Protein AF-B4FWG8-F1 (afdb_monomer_lite)

Secondary structure (DSSP, 8-state):
---TT-SS----------S-TTTT--GGGB-TTS-B---TTTHHHHHHH-TTS--STT---SS-----S-S-----SSPPTTSS----

InterPro domains:
  IPR001938 Thaumatin family [PS51367] (1-79)
  IPR037176 Osmotin/thaumatin-like superfamily [G3DSA:2.60.110.10] (1-81)
  IPR037176 Osmotin/thaumatin-like superfamily [SSF49870] (10-79)

pLDDT: mean 79.75, std 15.04, range [38.62, 93.25]

Foldseek 3Di:
DDDPDPDDPQDAAFADAQDPCQVVADPVQADPVGDGQLPPVNLVVCCVRGVQDHSDPPDDGPDDHRDDPPVDDDDDPNDDPPPHPDDD

Radius of gyration: 16.52 Å; chains: 1; bounding box: 34×31×50 Å

Structure (mmCIF, N/CA/C/O backbone):
data_AF-B4FWG8-F1
#
_entry.id   AF-B4FWG8-F1
#
loop_
_atom_site.group_PDB
_atom_site.id
_atom_site.type_symbol
_atom_site.label_atom_id
_atom_site.label_alt_id
_atom_site.label_comp_id
_atom_site.label_asym_id
_atom_site.label_entity_id
_atom_site.label_seq_id
_atom_site.pdbx_PDB_ins_code
_atom_site.Cartn_x
_atom_site.Cartn_y
_atom_site.Cartn_z
_atom_site.occupancy
_atom_site.B_iso_or_equiv
_atom_site.auth_seq_id
_atom_site.auth_comp_id
_atom_site.auth_asym_id
_atom_site.auth_atom_id
_atom_site.pdbx_PDB_model_num
ATOM 1 N N . MET A 1 1 ? -12.517 19.760 36.262 1.00 41.28 1 MET A N 1
ATOM 2 C CA . MET A 1 1 ? -12.104 18.881 35.149 1.00 41.28 1 MET A CA 1
ATOM 3 C C . MET A 1 1 ? -13.380 18.426 34.462 1.00 41.28 1 MET A C 1
ATOM 5 O O . MET A 1 1 ? -14.245 17.927 35.175 1.00 41.28 1 MET A O 1
ATOM 9 N N . PRO A 1 2 ? -13.591 18.713 33.169 1.00 44.38 2 PRO A N 1
ATOM 10 C CA . PRO A 1 2 ? -14.779 18.234 32.470 1.00 44.38 2 PRO A CA 1
ATOM 11 C C . PRO A 1 2 ? -14.687 16.708 32.274 1.00 44.38 2 PRO A C 1
ATOM 13 O O . PRO A 1 2 ? -13.575 16.181 32.247 1.00 44.38 2 PRO A O 1
ATOM 16 N N . PRO A 1 3 ? -15.822 15.994 32.182 1.00 48.25 3 PRO A N 1
ATOM 17 C CA . PRO A 1 3 ? -15.829 14.543 32.036 1.00 48.25 3 PRO A CA 1
ATOM 18 C C . PRO A 1 3 ? -15.159 14.127 30.722 1.00 48.25 3 PRO A C 1
ATOM 20 O O . PRO A 1 3 ? -15.453 14.667 29.653 1.00 48.25 3 PRO A O 1
ATOM 23 N N . GLU A 1 4 ? -14.251 13.159 30.812 1.00 51.72 4 GLU A N 1
ATOM 24 C CA . GLU A 1 4 ? -13.640 12.490 29.667 1.00 51.72 4 GLU A CA 1
ATOM 25 C C . GLU A 1 4 ? -14.725 11.720 28.907 1.00 51.72 4 GLU A C 1
ATOM 27 O O . GLU A 1 4 ? -15.125 10.630 29.304 1.00 51.72 4 GLU A O 1
ATOM 32 N N . GLY A 1 5 ? -15.271 12.302 27.840 1.00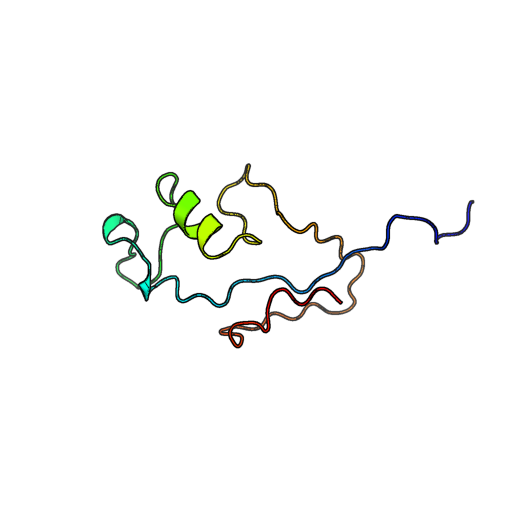 48.53 5 GLY A N 1
ATOM 33 C CA . GLY A 1 5 ? -16.324 11.602 27.097 1.00 48.53 5 GLY A CA 1
ATOM 34 C C . GLY A 1 5 ? -16.927 12.290 25.880 1.00 48.53 5 GLY A C 1
ATOM 35 O O . GLY A 1 5 ? -17.779 11.687 25.236 1.00 48.53 5 GLY A O 1
ATOM 36 N N . THR A 1 6 ? -16.503 13.506 25.524 1.00 46.22 6 THR A N 1
ATOM 37 C CA . THR A 1 6 ? -17.134 14.268 24.424 1.00 46.22 6 THR A CA 1
ATOM 38 C C . THR A 1 6 ? -16.145 14.748 23.359 1.00 46.22 6 THR A C 1
ATOM 40 O O . THR A 1 6 ? -16.344 15.789 22.737 1.00 46.22 6 THR A O 1
ATOM 43 N N . GLY A 1 7 ? -15.066 13.993 23.136 1.00 49.66 7 GLY A N 1
ATOM 44 C CA . GLY A 1 7 ? -14.244 14.145 21.932 1.00 49.66 7 GLY A CA 1
ATOM 45 C C . GLY A 1 7 ? -14.934 13.523 20.708 1.00 49.66 7 GLY A C 1
ATOM 46 O O . GLY A 1 7 ? -15.791 12.650 20.884 1.00 49.66 7 GLY A O 1
ATOM 47 N N . PRO A 1 8 ? -14.593 13.939 19.471 1.00 53.62 8 PRO A N 1
ATOM 48 C CA . PRO A 1 8 ? -15.067 13.258 18.266 1.00 53.62 8 PRO A CA 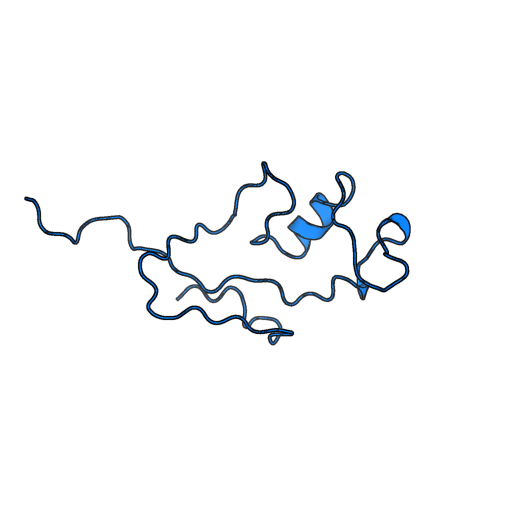1
ATOM 49 C C . PRO A 1 8 ? -14.820 11.753 18.417 1.00 53.62 8 PRO A C 1
ATOM 51 O O . PRO A 1 8 ? -13.768 11.364 18.922 1.00 53.62 8 PRO A O 1
ATOM 54 N N . ARG A 1 9 ? -15.806 10.918 18.048 1.00 55.56 9 ARG A N 1
ATOM 55 C CA . ARG A 1 9 ? -15.720 9.448 18.141 1.00 55.56 9 ARG A CA 1
ATOM 56 C C . ARG A 1 9 ? -14.316 9.003 17.727 1.00 55.56 9 ARG A C 1
ATOM 58 O O . ARG A 1 9 ? -13.949 9.221 16.574 1.00 55.56 9 ARG A O 1
ATOM 65 N N . ARG A 1 10 ? -13.533 8.435 18.654 1.00 58.69 10 ARG A N 1
ATOM 66 C CA . ARG A 1 10 ? -12.189 7.928 18.345 1.00 58.69 10 ARG A CA 1
ATOM 67 C C . ARG A 1 10 ? -12.348 6.861 17.266 1.00 58.69 10 ARG A C 1
ATOM 69 O O . ARG A 1 10 ? -13.017 5.852 17.485 1.00 58.69 10 ARG A O 1
ATOM 76 N N . ARG A 1 11 ? -11.828 7.134 16.071 1.00 71.25 11 ARG A N 1
ATOM 77 C CA . ARG A 1 11 ? -11.921 6.234 14.920 1.00 71.25 11 ARG A CA 1
ATOM 78 C C . ARG A 1 11 ? -10.654 5.399 14.906 1.00 71.25 11 ARG A C 1
ATOM 80 O O . ARG A 1 11 ? -9.603 5.899 14.523 1.00 71.25 11 ARG A O 1
ATOM 87 N N . CYS A 1 12 ? -10.774 4.137 15.295 1.00 79.56 12 CYS A N 1
ATOM 88 C CA . CYS A 1 12 ? -9.708 3.152 15.146 1.00 79.56 12 CYS A CA 1
ATOM 89 C C . CYS A 1 12 ? -10.121 2.079 14.120 1.00 79.56 12 CYS A C 1
ATOM 91 O O . CYS A 1 12 ? -10.391 0.936 14.494 1.00 79.56 12 CYS A O 1
ATOM 93 N N . PRO A 1 13 ? -10.298 2.450 12.834 1.00 81.94 13 PRO A N 1
ATOM 94 C CA . PRO A 1 13 ? -10.675 1.498 11.801 1.00 81.94 13 PRO A CA 1
ATOM 95 C C . PRO A 1 13 ? -9.514 0.550 11.499 1.00 81.94 13 PRO A C 1
ATOM 97 O O . PRO A 1 13 ? -8.348 0.927 11.567 1.00 81.94 13 PRO A O 1
ATOM 100 N N . THR A 1 14 ? -9.830 -0.680 11.104 1.00 85.06 14 THR A N 1
ATOM 101 C CA . THR A 1 14 ? -8.820 -1.591 10.556 1.00 85.06 14 THR A CA 1
ATOM 102 C C . THR A 1 14 ? -8.483 -1.184 9.122 1.00 85.06 14 THR A C 1
ATOM 104 O O . THR A 1 14 ? -9.313 -1.348 8.222 1.00 85.06 14 THR A O 1
ATOM 107 N N . LEU A 1 15 ? -7.268 -0.672 8.917 1.00 86.50 15 LEU A N 1
ATOM 108 C CA . LEU A 1 15 ? -6.737 -0.300 7.602 1.00 86.50 15 LEU A CA 1
ATOM 109 C C . LEU A 1 15 ? -5.718 -1.316 7.072 1.00 86.50 15 LEU A C 1
ATOM 111 O O . LEU A 1 15 ? -5.227 -2.184 7.795 1.00 86.50 15 LEU A O 1
ATOM 115 N N . GLY A 1 16 ? -5.396 -1.186 5.786 1.00 89.19 16 GLY A N 1
ATOM 116 C CA . GLY A 1 16 ? -4.368 -1.961 5.097 1.00 89.19 16 GLY A CA 1
ATOM 117 C C . GLY A 1 16 ? -4.678 -2.141 3.610 1.00 89.19 16 GLY A C 1
ATOM 118 O O . GLY A 1 16 ? -5.667 -1.620 3.101 1.00 89.19 16 GLY A O 1
ATOM 119 N N . CYS A 1 17 ? -3.842 -2.914 2.920 1.00 90.62 17 CYS A N 1
ATOM 120 C CA . CYS A 1 17 ? -4.012 -3.217 1.504 1.00 90.62 17 CYS A CA 1
ATOM 121 C C . CYS A 1 17 ? -3.799 -4.708 1.231 1.00 90.62 17 CYS A C 1
ATOM 123 O O . CYS A 1 17 ? -2.852 -5.309 1.736 1.00 90.62 17 CYS A O 1
ATOM 125 N N . ALA A 1 18 ? -4.694 -5.298 0.438 1.00 92.25 18 ALA A N 1
ATOM 126 C CA . ALA A 1 18 ? -4.673 -6.714 0.059 1.00 92.25 18 ALA A CA 1
ATOM 127 C C . ALA A 1 18 ? -4.478 -6.923 -1.455 1.00 92.25 18 ALA A C 1
ATOM 129 O O . ALA A 1 18 ? -4.667 -8.031 -1.952 1.00 92.25 18 ALA A O 1
ATOM 130 N N . VAL A 1 19 ? -4.166 -5.854 -2.194 1.00 91.00 19 VAL A N 1
ATOM 131 C CA . VAL A 1 19 ? -3.922 -5.905 -3.640 1.00 91.00 19 VAL A CA 1
ATOM 132 C C . VAL A 1 19 ? -2.567 -6.555 -3.910 1.00 91.00 19 VAL A C 1
ATOM 134 O O . VAL A 1 19 ? -1.603 -6.329 -3.177 1.00 91.00 19 VAL A O 1
ATOM 137 N N . ASP A 1 20 ? -2.480 -7.334 -4.987 1.00 90.75 20 ASP A N 1
ATOM 138 C CA . ASP A 1 20 ? -1.208 -7.859 -5.477 1.00 90.75 20 ASP A CA 1
ATOM 139 C C . ASP A 1 20 ? -0.404 -6.759 -6.191 1.00 90.75 20 ASP A C 1
ATOM 141 O O . ASP A 1 20 ? -0.417 -6.615 -7.413 1.00 90.75 20 ASP A O 1
ATOM 145 N N . LEU A 1 21 ? 0.321 -5.966 -5.400 1.00 89.44 21 LEU A N 1
ATOM 146 C CA . LEU A 1 21 ? 1.217 -4.924 -5.910 1.00 89.44 21 LEU A CA 1
ATOM 147 C C . LEU A 1 21 ? 2.382 -5.492 -6.735 1.00 89.44 21 LEU A C 1
ATOM 149 O O . LEU A 1 21 ? 3.002 -4.749 -7.491 1.00 89.44 21 LEU A O 1
ATOM 153 N N . GLY A 1 22 ? 2.713 -6.780 -6.588 1.00 89.44 22 GLY A N 1
ATOM 154 C CA . GLY A 1 22 ? 3.760 -7.432 -7.372 1.00 89.44 22 GLY A CA 1
ATOM 155 C C . GLY A 1 22 ? 3.325 -7.655 -8.818 1.00 89.44 22 GLY A C 1
ATOM 156 O O . GLY A 1 22 ? 4.094 -7.361 -9.737 1.00 89.44 22 GLY A O 1
ATOM 157 N N . ALA A 1 23 ? 2.085 -8.112 -9.015 1.00 89.56 23 ALA A N 1
ATOM 158 C CA . ALA A 1 23 ? 1.482 -8.282 -10.336 1.00 89.56 23 ALA A CA 1
ATOM 159 C C . ALA A 1 23 ? 1.331 -6.945 -11.082 1.00 89.56 23 ALA A C 1
ATOM 161 O O . ALA A 1 23 ? 1.692 -6.851 -12.255 1.00 89.56 23 ALA A O 1
ATOM 162 N N . GLU A 1 24 ? 0.891 -5.898 -10.379 1.00 89.12 24 GLU A N 1
ATOM 163 C CA . GLU A 1 24 ? 0.690 -4.550 -10.938 1.00 89.12 24 GLU A CA 1
ATOM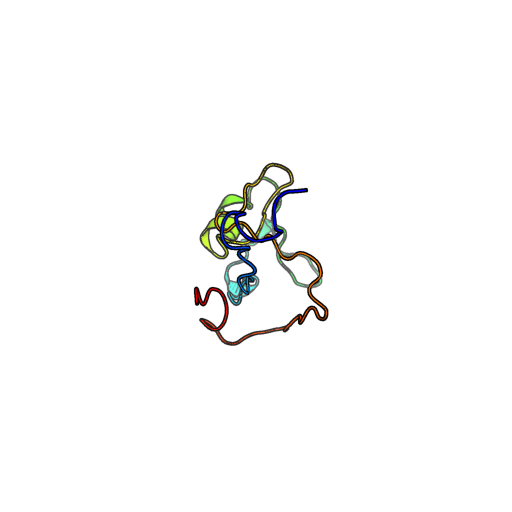 164 C C . GLU A 1 24 ? 1.991 -3.729 -11.046 1.00 89.12 24 GLU A C 1
ATOM 166 O O . GLU A 1 24 ? 1.995 -2.594 -11.529 1.00 89.12 24 GLU A O 1
ATOM 171 N N . CYS A 1 25 ? 3.128 -4.276 -10.597 1.00 91.69 25 CYS A N 1
ATOM 172 C CA . CYS A 1 25 ? 4.361 -3.508 -10.493 1.00 91.69 25 CYS A CA 1
ATOM 173 C C . CYS A 1 25 ? 4.941 -3.145 -11.872 1.00 91.69 25 CYS A C 1
ATOM 175 O O . CYS A 1 25 ? 5.283 -4.054 -12.652 1.00 91.69 25 CYS A O 1
ATOM 177 N N . PRO A 1 26 ? 5.175 -1.850 -12.167 1.00 91.31 26 PRO A N 1
ATOM 178 C CA . PRO A 1 26 ? 5.791 -1.444 -13.418 1.00 91.31 26 PRO A CA 1
ATOM 179 C C . PRO A 1 26 ? 7.242 -1.948 -13.483 1.00 91.31 26 PRO A C 1
ATOM 181 O O . PRO A 1 26 ? 7.937 -1.935 -12.465 1.00 91.31 26 PRO A O 1
ATOM 184 N N . PRO A 1 27 ? 7.755 -2.350 -14.665 1.00 91.19 27 PRO A N 1
ATOM 185 C CA . PRO A 1 27 ? 9.068 -2.991 -14.781 1.00 91.19 27 PRO A CA 1
ATOM 186 C C . PRO A 1 27 ? 10.217 -2.216 -14.129 1.00 91.19 27 PRO A C 1
ATOM 188 O O . PRO A 1 27 ? 11.075 -2.814 -13.489 1.00 91.19 27 PRO A O 1
ATOM 191 N N . ARG A 1 28 ? 10.202 -0.882 -14.238 1.00 90.00 28 ARG A N 1
ATOM 192 C CA . ARG A 1 28 ? 11.235 0.002 -13.673 1.00 90.00 28 ARG A CA 1
ATOM 193 C C . ARG A 1 28 ? 11.247 0.071 -12.141 1.00 90.00 28 ARG A C 1
ATOM 195 O O . ARG A 1 28 ? 12.233 0.521 -11.574 1.00 90.00 28 ARG A O 1
ATOM 202 N N . ALA A 1 29 ? 10.165 -0.347 -11.490 1.00 91.62 29 ALA A N 1
ATOM 203 C CA . ALA A 1 29 ? 10.011 -0.320 -10.038 1.00 91.62 29 ALA A CA 1
ATOM 204 C C . ALA A 1 29 ? 10.207 -1.696 -9.388 1.00 91.62 29 ALA A C 1
ATOM 206 O O . ALA A 1 29 ? 10.149 -1.817 -8.164 1.00 91.62 29 ALA A O 1
ATOM 207 N N . ARG A 1 30 ? 10.427 -2.745 -10.189 1.00 92.88 30 ARG A N 1
ATOM 208 C CA . ARG A 1 30 ? 10.647 -4.103 -9.687 1.00 92.88 30 ARG A CA 1
ATOM 209 C C . ARG A 1 30 ? 12.041 -4.213 -9.087 1.00 92.88 30 ARG A C 1
ATOM 211 O O . ARG A 1 30 ? 13.030 -3.873 -9.735 1.00 92.88 30 ARG A O 1
ATOM 218 N N . ALA A 1 31 ? 12.123 -4.731 -7.868 1.00 90.12 31 ALA A N 1
ATOM 219 C CA . ALA A 1 31 ? 13.405 -5.036 -7.250 1.00 90.12 31 ALA A CA 1
ATOM 220 C C . ALA A 1 31 ? 13.909 -6.428 -7.693 1.00 90.12 31 ALA A C 1
ATOM 222 O O . ALA A 1 31 ? 13.100 -7.350 -7.826 1.00 90.12 31 ALA A O 1
ATOM 223 N N . PRO A 1 32 ? 15.231 -6.632 -7.869 1.00 88.31 32 PRO A N 1
ATOM 224 C CA . PRO A 1 32 ? 15.791 -7.921 -8.297 1.00 88.31 32 PRO A CA 1
ATOM 225 C C . PRO A 1 32 ? 15.449 -9.109 -7.382 1.00 88.31 32 PRO A C 1
ATOM 227 O O . PRO A 1 32 ? 15.363 -10.236 -7.854 1.00 88.31 32 PRO A O 1
ATOM 230 N N . GLY A 1 33 ? 15.243 -8.861 -6.084 1.00 91.81 33 GLY A N 1
ATOM 231 C CA . GLY A 1 33 ? 14.859 -9.874 -5.090 1.00 91.81 33 GLY A CA 1
ATOM 232 C C . GLY A 1 33 ? 13.349 -10.017 -4.871 1.00 91.81 33 GLY A C 1
ATOM 233 O O . GLY A 1 33 ? 12.941 -10.703 -3.938 1.00 91.81 33 GLY A O 1
ATOM 234 N N . GLY A 1 34 ? 12.527 -9.362 -5.695 1.00 89.38 34 GLY A N 1
ATOM 235 C CA . GLY A 1 34 ? 11.084 -9.258 -5.497 1.00 89.38 34 GLY A CA 1
ATOM 236 C C . GLY A 1 34 ? 10.671 -7.999 -4.731 1.00 89.38 34 GLY A C 1
ATOM 237 O O . GLY A 1 34 ? 11.471 -7.356 -4.054 1.00 89.38 34 GLY A O 1
ATOM 238 N N . GLY A 1 35 ? 9.394 -7.643 -4.868 1.00 90.25 35 GLY A N 1
ATOM 239 C CA . GLY A 1 35 ? 8.828 -6.396 -4.354 1.00 90.25 35 GLY A CA 1
ATOM 240 C C . GLY A 1 35 ? 8.714 -5.299 -5.415 1.00 90.25 35 GLY A C 1
ATOM 241 O O . GLY A 1 35 ? 9.233 -5.415 -6.529 1.00 90.25 35 GLY A O 1
ATOM 242 N N . CYS A 1 36 ? 8.002 -4.235 -5.049 1.00 91.38 36 CYS A N 1
ATOM 243 C CA . CYS A 1 36 ? 7.725 -3.093 -5.909 1.00 91.38 36 CYS A CA 1
ATOM 244 C C . CYS A 1 36 ? 8.038 -1.786 -5.176 1.00 91.38 36 CYS A C 1
ATOM 246 O O . CYS A 1 36 ? 7.525 -1.548 -4.083 1.00 91.38 36 CYS A O 1
ATOM 248 N N . GLY A 1 37 ? 8.887 -0.946 -5.763 1.00 88.62 37 GLY A N 1
ATOM 249 C CA . GLY A 1 37 ? 9.275 0.340 -5.193 1.00 88.62 37 GLY A CA 1
ATOM 250 C C . GLY A 1 37 ? 8.275 1.446 -5.523 1.00 88.62 37 GLY A C 1
ATOM 251 O O . GLY A 1 37 ? 8.063 1.767 -6.687 1.00 88.62 37 GLY A O 1
ATOM 252 N N . ALA A 1 38 ? 7.724 2.095 -4.501 1.00 76.00 38 ALA A N 1
ATOM 253 C CA . ALA A 1 38 ? 6.832 3.246 -4.645 1.00 76.00 38 ALA A CA 1
ATOM 254 C C . ALA A 1 38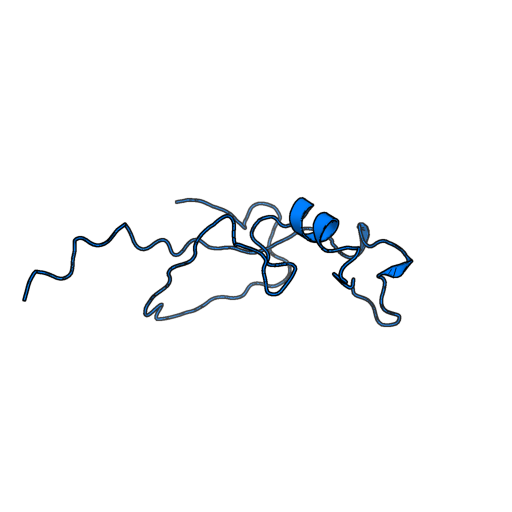 ? 7.594 4.572 -4.840 1.00 76.00 38 ALA A C 1
ATOM 256 O O . ALA A 1 38 ? 7.208 5.580 -4.258 1.00 76.00 38 ALA A O 1
ATOM 257 N N . GLY A 1 39 ? 8.707 4.581 -5.590 1.00 76.19 39 GLY A N 1
ATOM 258 C CA . GLY A 1 39 ? 9.511 5.789 -5.826 1.00 76.19 39 GLY A CA 1
ATOM 259 C C . GLY A 1 39 ? 8.671 6.988 -6.298 1.00 76.19 39 GLY A C 1
ATOM 260 O O . GLY A 1 39 ? 7.490 6.857 -6.612 1.00 76.19 39 GLY A O 1
ATOM 261 N N . ALA A 1 40 ? 9.264 8.185 -6.377 1.00 72.12 40 ALA A N 1
ATOM 262 C CA . ALA A 1 40 ? 8.509 9.418 -6.660 1.00 72.12 40 ALA A CA 1
ATOM 263 C C . ALA A 1 40 ? 7.599 9.331 -7.906 1.00 72.12 40 ALA A C 1
ATOM 265 O O . ALA A 1 40 ? 6.546 9.961 -7.950 1.00 72.12 40 ALA A O 1
ATOM 266 N N . THR A 1 41 ? 7.977 8.524 -8.900 1.00 82.56 41 THR A N 1
ATOM 267 C CA . THR A 1 41 ? 7.224 8.323 -10.141 1.00 82.56 41 THR A CA 1
ATOM 268 C C . THR A 1 41 ? 6.105 7.278 -10.066 1.00 82.56 41 THR A C 1
ATOM 270 O O . THR A 1 41 ? 5.298 7.198 -10.989 1.00 82.56 41 THR A O 1
ATOM 273 N N . GLU A 1 42 ? 6.032 6.491 -8.993 1.00 89.06 42 GLU A N 1
ATOM 274 C CA . GLU A 1 42 ? 5.086 5.383 -8.803 1.00 89.06 42 GLU A CA 1
ATOM 275 C C . GLU A 1 42 ? 4.076 5.651 -7.686 1.00 89.06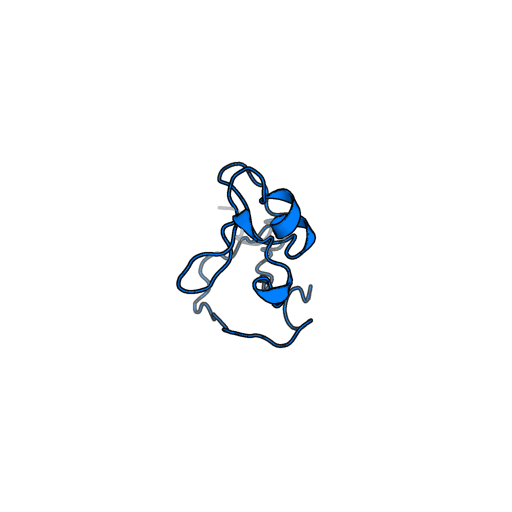 42 GLU A C 1
ATOM 277 O O . GLU A 1 42 ? 3.081 4.938 -7.598 1.00 89.06 42 GLU A O 1
ATOM 282 N N . ALA A 1 43 ? 4.283 6.678 -6.856 1.00 88.81 43 ALA A N 1
ATOM 283 C CA . ALA A 1 43 ? 3.412 6.987 -5.720 1.00 88.81 43 ALA A CA 1
ATOM 284 C C . ALA A 1 43 ? 1.917 7.033 -6.100 1.00 88.81 43 ALA A C 1
ATOM 286 O O . ALA A 1 43 ? 1.084 6.459 -5.404 1.00 88.81 43 ALA A O 1
ATOM 287 N N . ALA A 1 44 ? 1.578 7.625 -7.251 1.00 89.06 44 ALA A N 1
ATOM 288 C CA . ALA A 1 44 ? 0.198 7.690 -7.737 1.00 89.06 44 ALA A CA 1
ATOM 289 C C . ALA A 1 44 ? -0.420 6.306 -8.018 1.00 89.06 44 ALA A C 1
ATOM 291 O O . ALA A 1 44 ? -1.598 6.098 -7.737 1.00 89.06 44 ALA A O 1
ATOM 292 N N . LEU A 1 45 ? 0.366 5.348 -8.526 1.00 89.69 45 LEU A N 1
ATOM 293 C CA . LEU A 1 45 ? -0.092 3.975 -8.757 1.00 89.69 45 LEU A CA 1
ATOM 294 C C . LEU A 1 45 ? -0.405 3.282 -7.428 1.00 89.69 45 LEU A C 1
ATOM 296 O O . LEU A 1 45 ? -1.480 2.714 -7.263 1.00 89.69 45 LEU A O 1
ATOM 300 N N . PHE A 1 46 ? 0.510 3.372 -6.461 1.00 90.88 46 PHE A N 1
ATOM 301 C CA . PHE A 1 46 ? 0.315 2.767 -5.142 1.00 90.88 46 PHE A CA 1
ATOM 302 C C . PHE A 1 46 ? -0.883 3.379 -4.415 1.00 90.88 46 PHE A C 1
ATOM 304 O O . PHE A 1 46 ? -1.657 2.644 -3.808 1.00 90.88 46 PHE A O 1
ATOM 311 N N . LYS A 1 47 ? -1.083 4.697 -4.528 1.00 89.62 47 LYS A N 1
ATOM 312 C CA . LYS A 1 47 ? -2.229 5.388 -3.927 1.00 89.62 47 LYS A CA 1
ATOM 313 C C . LYS A 1 47 ? -3.544 4.961 -4.577 1.00 89.62 47 LYS A C 1
ATOM 315 O O . LYS A 1 47 ? -4.522 4.739 -3.878 1.00 89.62 47 LYS A O 1
ATOM 320 N N . HIS A 1 48 ? -3.564 4.795 -5.900 1.00 89.38 48 HIS A N 1
ATOM 321 C CA . HIS A 1 48 ? -4.747 4.316 -6.614 1.00 89.38 48 HIS A CA 1
ATOM 322 C C . HIS A 1 48 ? -5.155 2.898 -6.186 1.00 89.38 48 HIS A C 1
ATOM 324 O O . HIS A 1 48 ? -6.337 2.634 -5.985 1.00 89.38 48 HIS A O 1
ATOM 330 N N . LEU A 1 49 ? -4.181 1.998 -6.023 1.00 90.00 49 LEU A N 1
ATOM 331 C CA . LEU A 1 49 ? -4.428 0.607 -5.631 1.00 90.00 49 LEU A CA 1
ATOM 332 C C . LEU A 1 49 ? -4.725 0.458 -4.130 1.00 90.00 49 LEU A C 1
ATOM 334 O O . LEU A 1 49 ? -5.500 -0.412 -3.735 1.00 90.00 49 LEU A O 1
ATOM 338 N N . CYS A 1 50 ? -4.118 1.303 -3.297 1.00 90.00 50 CYS A N 1
ATOM 339 C CA . CYS A 1 50 ? -4.208 1.262 -1.841 1.00 90.00 50 CYS A CA 1
ATOM 340 C C . CYS A 1 50 ? -4.437 2.683 -1.265 1.00 90.00 50 CYS A C 1
ATOM 342 O O . CYS A 1 50 ? -3.496 3.275 -0.730 1.00 90.00 50 CYS A O 1
ATOM 344 N N . PRO A 1 51 ? -5.662 3.242 -1.321 1.00 88.25 51 PRO A N 1
ATOM 345 C CA . PRO A 1 51 ? -5.927 4.652 -0.972 1.00 88.25 51 PRO A CA 1
ATOM 346 C C . PRO A 1 51 ? -5.558 5.029 0.470 1.00 88.25 51 PRO A C 1
ATOM 348 O O . PRO A 1 51 ? -4.948 6.067 0.739 1.00 88.25 51 PRO A O 1
ATOM 351 N N . ASP A 1 52 ? -5.824 4.111 1.398 1.00 87.62 52 ASP A N 1
ATOM 352 C CA . ASP A 1 52 ? -5.523 4.269 2.823 1.00 87.62 52 ASP A CA 1
ATOM 353 C C . ASP A 1 52 ? -4.019 4.143 3.152 1.00 87.62 52 ASP A C 1
ATOM 355 O O . ASP A 1 52 ? -3.607 4.361 4.290 1.00 87.62 52 ASP A O 1
ATOM 359 N N . THR A 1 53 ? -3.173 3.772 2.182 1.00 86.94 53 THR A N 1
ATOM 360 C CA . THR A 1 53 ? -1.723 3.634 2.381 1.00 86.94 53 THR A CA 1
ATOM 361 C C . THR A 1 53 ? -1.007 4.934 2.046 1.00 86.94 53 THR A C 1
ATOM 363 O O . THR A 1 53 ? -1.228 5.531 0.993 1.00 86.94 53 THR A O 1
ATOM 366 N N . ARG A 1 54 ? -0.089 5.354 2.921 1.00 88.38 54 ARG A N 1
ATOM 367 C CA . ARG A 1 54 ? 0.816 6.462 2.611 1.00 88.38 54 ARG A CA 1
ATOM 368 C C . ARG A 1 54 ? 1.870 6.037 1.602 1.00 88.38 54 ARG A C 1
ATOM 370 O O . ARG A 1 54 ? 2.556 5.036 1.789 1.00 88.38 54 ARG A O 1
ATOM 377 N N . THR A 1 55 ? 2.050 6.856 0.581 1.00 87.31 55 THR A N 1
ATOM 378 C CA . THR A 1 55 ? 2.993 6.610 -0.518 1.00 87.31 55 THR A CA 1
ATOM 379 C C . THR A 1 55 ? 4.227 7.509 -0.472 1.00 87.31 55 THR A C 1
ATOM 381 O O . THR A 1 55 ? 5.236 7.205 -1.100 1.00 87.31 55 THR A O 1
ATOM 384 N N . ASN A 1 56 ? 4.184 8.603 0.294 1.00 85.19 56 ASN A N 1
ATOM 385 C CA . ASN A 1 56 ? 5.324 9.481 0.555 1.00 85.19 56 ASN A CA 1
ATOM 386 C C . ASN A 1 56 ? 5.158 10.227 1.895 1.00 85.19 56 ASN A C 1
ATOM 388 O O . ASN A 1 56 ? 4.110 10.159 2.534 1.00 85.19 56 ASN A O 1
ATOM 392 N N . ALA A 1 57 ? 6.196 10.954 2.319 1.00 85.50 57 ALA A N 1
ATOM 393 C CA . ALA A 1 57 ? 6.231 11.640 3.617 1.00 85.50 57 ALA A CA 1
ATOM 394 C C . ALA A 1 57 ? 5.203 12.779 3.762 1.00 85.50 57 ALA A C 1
ATOM 396 O O . ALA A 1 57 ? 4.851 13.152 4.880 1.00 85.50 57 ALA A O 1
ATOM 397 N N . THR A 1 58 ? 4.733 13.330 2.643 1.00 85.69 58 THR A N 1
ATOM 398 C CA . THR A 1 58 ? 3.732 14.407 2.597 1.00 85.69 58 THR A CA 1
ATOM 399 C C . THR A 1 58 ? 2.327 13.905 2.275 1.00 85.69 58 THR A C 1
ATOM 401 O O . THR A 1 58 ? 1.396 14.702 2.238 1.00 85.69 58 THR A O 1
ATOM 404 N N . ASP A 1 59 ? 2.167 12.601 2.039 1.00 85.06 59 ASP A N 1
ATOM 405 C CA . ASP A 1 59 ? 0.879 11.994 1.720 1.00 85.06 59 ASP A CA 1
ATOM 406 C C . ASP A 1 59 ? -0.047 12.076 2.933 1.00 85.06 59 ASP A C 1
ATOM 408 O O . ASP A 1 59 ? 0.411 11.900 4.067 1.00 85.06 59 ASP A O 1
ATOM 412 N N . ILE A 1 60 ? -1.325 12.330 2.679 1.00 79.62 60 ILE A N 1
ATOM 413 C CA . ILE A 1 60 ? -2.375 12.427 3.688 1.00 79.62 60 ILE A CA 1
ATOM 414 C C . ILE A 1 60 ? -3.200 11.144 3.615 1.00 79.62 60 ILE A C 1
ATOM 416 O O . ILE A 1 60 ? -3.561 10.661 2.538 1.00 79.62 60 ILE A O 1
ATOM 420 N N . GLU A 1 61 ? -3.465 10.557 4.772 1.00 72.44 61 GLU A N 1
ATOM 421 C CA . GLU A 1 61 ? -4.314 9.385 4.902 1.00 72.44 61 GLU A CA 1
ATOM 422 C C . GLU A 1 61 ? -5.778 9.770 4.651 1.00 72.44 61 GLU A C 1
ATOM 424 O O . GLU A 1 61 ? -6.321 10.645 5.330 1.00 72.44 61 GLU A O 1
ATOM 429 N N . ASP A 1 62 ? -6.432 9.091 3.704 1.00 77.44 62 ASP A N 1
ATOM 430 C CA . ASP A 1 62 ? -7.852 9.322 3.402 1.00 77.44 62 ASP A CA 1
ATOM 431 C C . ASP A 1 62 ? -8.734 8.990 4.616 1.00 77.44 62 ASP A C 1
ATOM 433 O O . ASP A 1 62 ? -9.710 9.688 4.909 1.00 77.44 62 ASP A O 1
ATOM 437 N N . THR A 1 63 ? -8.351 7.952 5.366 1.00 80.06 63 THR A N 1
ATOM 438 C CA . THR A 1 63 ? -9.012 7.546 6.604 1.00 80.06 63 THR A CA 1
ATOM 439 C C . THR A 1 63 ? -8.131 7.855 7.822 1.00 80.06 63 THR A C 1
ATOM 441 O O . THR A 1 63 ? -7.150 7.149 8.066 1.00 80.06 63 THR A O 1
ATOM 444 N N . PRO A 1 64 ? -8.489 8.852 8.656 1.00 77.44 64 PRO A N 1
ATOM 445 C CA . PRO A 1 64 ? -7.775 9.118 9.901 1.00 77.44 64 PRO A CA 1
ATOM 446 C C . PRO A 1 64 ? -7.878 7.934 10.873 1.00 77.44 64 PRO A C 1
ATOM 448 O O . PRO A 1 64 ? -8.987 7.525 11.232 1.00 77.44 64 PRO A O 1
ATOM 451 N N . GLN A 1 65 ? -6.732 7.431 11.338 1.00 79.62 65 GLN A N 1
ATOM 452 C CA . GLN A 1 65 ? -6.642 6.470 12.441 1.00 79.62 65 GLN A CA 1
ATOM 453 C C . GLN A 1 65 ? -6.198 7.192 13.712 1.00 79.62 65 GLN A C 1
ATOM 455 O O . GLN A 1 65 ? -5.069 7.666 13.799 1.00 79.62 65 GLN A O 1
ATOM 460 N N . ASP A 1 66 ? -7.083 7.252 14.700 1.00 81.81 66 ASP A N 1
ATOM 461 C CA . ASP A 1 66 ? -6.808 7.793 16.032 1.00 81.81 66 ASP A CA 1
ATOM 462 C C . ASP A 1 66 ? -7.046 6.691 17.075 1.00 81.81 66 ASP A C 1
ATOM 464 O O . ASP A 1 66 ? -8.071 6.637 17.763 1.00 81.81 66 ASP A O 1
ATOM 468 N N . CYS A 1 67 ? -6.112 5.735 17.103 1.00 81.50 67 CYS A N 1
ATOM 469 C CA . CYS A 1 67 ? -6.100 4.589 18.010 1.00 81.50 67 CYS A CA 1
ATOM 470 C C . CYS A 1 67 ? -5.246 4.915 19.243 1.00 81.50 67 CYS A C 1
ATOM 472 O O . CYS A 1 67 ? -4.029 4.737 19.223 1.00 81.50 67 CYS A O 1
ATOM 474 N N . VAL A 1 68 ? -5.869 5.395 20.319 1.00 84.75 68 VAL A N 1
ATOM 475 C CA . VAL A 1 68 ? -5.172 5.709 21.578 1.00 84.75 68 VAL A CA 1
ATOM 476 C C . VAL A 1 68 ? -5.376 4.584 22.579 1.00 84.75 68 VAL A C 1
ATOM 478 O O . VAL A 1 68 ? -6.510 4.168 22.797 1.00 84.75 68 VAL A O 1
ATOM 481 N N . ASP A 1 69 ? -4.273 4.132 23.178 1.00 84.81 69 ASP A N 1
ATOM 482 C CA . ASP A 1 69 ? -4.226 3.011 24.124 1.00 84.81 69 ASP A CA 1
ATOM 483 C C . ASP A 1 69 ? -4.949 1.739 23.619 1.00 84.81 69 ASP A C 1
ATOM 485 O O . ASP A 1 69 ? -5.824 1.193 24.300 1.00 84.81 69 ASP A O 1
ATOM 489 N N . PRO A 1 70 ? -4.643 1.258 22.391 1.00 78.69 70 PRO A N 1
ATOM 490 C CA . PRO A 1 70 ? -5.191 0.000 21.921 1.00 78.69 70 PRO A CA 1
ATOM 491 C C . PRO A 1 70 ? -4.440 -1.102 22.666 1.00 78.69 70 PRO A C 1
ATOM 493 O O . PRO A 1 70 ? -3.306 -1.412 22.315 1.00 78.69 70 PRO A O 1
ATOM 496 N N . GLY A 1 71 ? -5.030 -1.685 23.709 1.00 85.31 71 GLY A N 1
ATOM 497 C CA . GLY A 1 71 ? -4.368 -2.727 24.511 1.00 85.31 71 GLY A CA 1
ATOM 498 C C . GLY A 1 71 ? -3.737 -3.877 23.696 1.00 85.31 71 GLY A C 1
ATOM 499 O O . GLY A 1 71 ? -2.851 -4.560 24.201 1.00 85.31 71 GLY A O 1
ATOM 500 N N . GLU A 1 72 ? -4.141 -4.060 22.431 1.00 86.88 72 GLU A N 1
ATOM 501 C CA . GLU A 1 72 ? -3.492 -4.920 21.438 1.00 86.88 72 GLU A CA 1
ATOM 502 C C . GLU A 1 72 ? -3.532 -4.289 20.028 1.00 86.88 72 GLU A C 1
ATOM 504 O O . GLU A 1 72 ? -4.501 -3.624 19.658 1.00 86.88 72 GLU A O 1
ATOM 509 N N . ILE A 1 73 ? -2.505 -4.558 19.209 1.00 86.38 73 ILE A N 1
ATOM 510 C CA . ILE A 1 73 ? -2.489 -4.277 17.764 1.00 86.38 73 ILE A CA 1
ATOM 511 C C . ILE A 1 73 ? -2.285 -5.591 17.009 1.00 86.38 73 ILE A C 1
ATOM 513 O O . ILE A 1 73 ? -1.323 -6.318 17.258 1.00 86.38 73 ILE A O 1
ATOM 517 N N . LYS A 1 74 ? -3.153 -5.867 16.031 1.00 89.31 74 LYS A N 1
ATOM 518 C CA . LYS A 1 74 ? -3.072 -7.060 15.184 1.00 89.31 74 LYS A CA 1
ATOM 519 C C . LYS A 1 74 ? -2.616 -6.708 13.773 1.00 89.31 74 LYS A C 1
ATOM 521 O O . LYS A 1 74 ? -3.249 -5.904 13.096 1.00 89.31 74 LYS A O 1
ATOM 526 N N . VAL A 1 75 ? -1.572 -7.388 13.301 1.00 92.38 75 VAL A N 1
ATOM 527 C CA . VAL A 1 75 ? -1.084 -7.303 11.916 1.00 92.38 75 VAL A CA 1
ATOM 528 C C . VAL A 1 75 ? -1.332 -8.639 11.223 1.00 92.38 75 VAL A C 1
ATOM 530 O O . VAL A 1 75 ? -0.962 -9.692 11.741 1.00 92.38 75 VAL A O 1
ATOM 533 N N . VAL A 1 76 ? -1.981 -8.608 10.059 1.00 93.00 76 VAL A N 1
ATOM 534 C CA . VAL A 1 76 ? -2.296 -9.805 9.267 1.00 93.00 76 VAL A CA 1
ATOM 535 C C . VAL A 1 76 ? -1.627 -9.687 7.905 1.00 93.00 76 VAL A C 1
ATOM 537 O O . VAL A 1 76 ? -1.931 -8.772 7.145 1.00 93.00 76 VAL A O 1
ATOM 540 N N . PHE A 1 77 ? -0.743 -10.631 7.587 1.00 93.25 77 PHE A N 1
ATOM 541 C CA . PHE A 1 77 ? -0.158 -10.755 6.254 1.00 93.25 77 PHE A CA 1
ATOM 542 C C . PHE A 1 77 ? -1.097 -11.519 5.325 1.00 93.25 77 PHE A C 1
ATOM 544 O O . PHE A 1 77 ? -1.755 -12.469 5.749 1.00 93.25 77 PHE A O 1
ATOM 551 N N . CYS A 1 78 ? -1.138 -11.101 4.060 1.00 91.88 78 CYS A N 1
ATOM 552 C CA . CYS A 1 78 ? -2.010 -11.672 3.031 1.00 91.88 78 CYS A CA 1
ATOM 553 C C . CYS A 1 78 ? -3.481 -11.794 3.489 1.00 91.88 78 CYS A C 1
ATOM 555 O O . CYS A 1 78 ? -4.056 -12.888 3.439 1.00 91.88 78 CYS A O 1
ATOM 557 N N . PRO A 1 79 ? -4.102 -10.701 3.980 1.00 91.12 79 PRO A N 1
ATOM 558 C CA . PRO A 1 79 ? -5.506 -10.729 4.366 1.00 91.12 79 PRO A CA 1
ATOM 559 C C . PRO A 1 79 ? -6.388 -11.019 3.145 1.00 91.12 79 PRO A C 1
ATOM 561 O O . PRO A 1 79 ? -6.006 -10.768 2.001 1.00 91.12 79 PRO A O 1
ATOM 564 N N . LYS A 1 80 ? -7.598 -11.538 3.376 1.00 85.12 80 LYS A N 1
ATOM 565 C CA . LYS A 1 80 ? -8.546 -11.763 2.278 1.00 85.12 80 LYS A CA 1
ATOM 566 C C . LYS A 1 80 ? -8.930 -10.413 1.648 1.00 85.12 80 LYS A C 1
ATOM 568 O O . LYS A 1 80 ? -9.216 -9.471 2.390 1.00 85.12 80 LYS A O 1
ATOM 573 N N . PRO A 1 81 ? -9.010 -10.301 0.312 1.00 73.00 81 PRO A N 1
ATOM 574 C CA . PRO A 1 81 ? -9.527 -9.097 -0.331 1.00 73.00 81 PRO A CA 1
ATOM 575 C C . PRO A 1 81 ? -10.892 -8.697 0.254 1.00 73.00 81 PRO A C 1
ATOM 577 O O . PRO A 1 81 ? -11.761 -9.548 0.449 1.00 73.00 81 PRO A O 1
ATOM 580 N N . GLY A 1 82 ? -11.064 -7.417 0.593 1.00 67.00 82 GLY A N 1
ATOM 581 C CA . GLY A 1 82 ? -12.290 -6.892 1.211 1.00 67.00 82 GLY A CA 1
ATOM 582 C C . GLY A 1 82 ? -12.430 -7.116 2.724 1.00 67.00 82 GLY A C 1
ATOM 583 O O . GLY A 1 82 ? -13.408 -6.660 3.313 1.00 67.00 82 GLY A O 1
ATOM 584 N N . SER A 1 83 ? -11.469 -7.771 3.391 1.00 71.12 83 SER A N 1
ATOM 585 C CA . SER A 1 83 ? -11.409 -7.789 4.865 1.00 71.12 83 SER A CA 1
ATOM 586 C C . SER A 1 83 ? -10.743 -6.542 5.456 1.00 71.12 83 SER A C 1
ATOM 588 O O . SER A 1 83 ? -10.563 -6.461 6.668 1.00 71.12 83 SER A O 1
ATOM 590 N N . VAL A 1 84 ? -10.339 -5.606 4.602 1.00 67.06 84 VAL A N 1
ATOM 591 C CA . VAL A 1 84 ? -9.581 -4.403 4.929 1.00 67.06 84 VAL A CA 1
ATOM 592 C C . VAL A 1 84 ? -10.416 -3.217 4.434 1.00 67.06 84 VAL A C 1
ATOM 594 O O . VAL A 1 84 ? -10.907 -3.279 3.309 1.00 67.06 84 VAL A O 1
ATOM 597 N N . SER A 1 85 ? -10.672 -2.228 5.299 1.00 57.41 85 SER A N 1
ATOM 598 C CA . SER A 1 85 ? -11.666 -1.142 5.126 1.00 57.41 85 SER A CA 1
ATOM 599 C C . SER A 1 85 ? -13.134 -1.497 5.442 1.00 57.41 85 SER A C 1
ATOM 601 O O . SER A 1 85 ? -14.063 -1.002 4.803 1.00 57.41 85 SER A O 1
ATOM 603 N N . ARG A 1 86 ? -13.391 -2.298 6.491 1.00 45.78 86 ARG A N 1
ATOM 604 C CA . ARG A 1 86 ? -14.724 -2.309 7.130 1.00 45.78 86 ARG A CA 1
ATOM 605 C C . ARG A 1 86 ? -14.855 -1.099 8.055 1.00 45.78 86 ARG A C 1
ATOM 607 O O . ARG A 1 86 ? -14.346 -1.111 9.172 1.00 45.78 86 ARG A O 1
ATOM 614 N N . GLN A 1 87 ? -15.562 -0.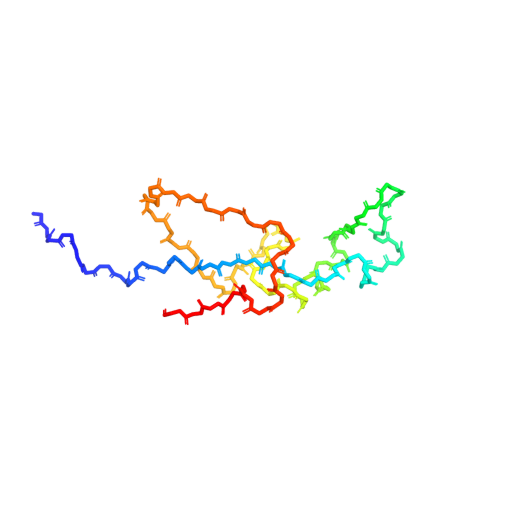074 7.585 1.00 39.62 87 GLN A N 1
ATOM 615 C CA . GLN A 1 87 ? -16.207 0.897 8.465 1.00 39.62 87 GLN A CA 1
ATOM 616 C C . GLN A 1 87 ? -17.289 0.144 9.258 1.00 39.62 87 GLN A C 1
ATOM 618 O O . GLN A 1 87 ? -18.254 -0.346 8.670 1.00 39.62 87 GLN A O 1
ATOM 623 N N . LEU A 1 88 ? -17.077 -0.028 10.563 1.00 38.62 88 LEU A N 1
ATOM 624 C CA . LEU A 1 88 ? -18.150 -0.294 11.526 1.00 38.62 88 LEU A CA 1
ATOM 625 C C . LEU A 1 88 ? -18.660 1.045 12.062 1.00 38.62 88 LEU A C 1
ATOM 627 O O . LEU A 1 88 ? -17.806 1.919 12.342 1.00 38.62 88 LEU A O 1
#

Sequence (88 aa):
MPPEGTGPRRRCPTLGCAVDLGAECPPRARAPGGGCGAGATEAALFKHLCPDTRTNATDIEDTPQDCVDPGEIKVVFCPKPGSVSRQL

Organism: Zea mays (NCBI:txid4577)

=== Feature glossary ===
The record interleaves many kinds of information about one protein. Here is each kind framed as the question it answers.

Q: What does the local fold look like, residue by residue?
A: The Foldseek 3Di string encodes local tertiary geometry as a 20-letter alphabet — one character per residue — derived from the relative positions of nearby Cα atoms. Unlike the amino-acid sequence, 3Di is a direct function of the 3D structure, so two proteins with the same fold have similar 3Di strings even at low sequence identity.

Q: Which residues are in helices, strands, or loops?
A: The SS8 string is DSSP's per-residue secondary-structure call. α-helix (H) means an i→i+4 H-bond ladder; β-strand (E) means the residue participates in a β-sheet; 3₁₀ (G) and π (I) are tighter and wider helices; T/S are turns/bends; '-' is loop.

Q: How big and how compact is the whole molecule?
A: Radius of gyration (Rg) is the root-mean-square distance of Cα atoms from their centroid — a single number for overall size and compactness. A globular domain of N residues has Rg ≈ 2.2·N^0.38 Å; an extended or disordered chain has a much larger Rg. The Cα contact count is the number of residue pairs whose Cα atoms are within 8 Å and are more than four positions apart in sequence — a standard proxy for tertiary packing density. The bounding box is the smallest axis-aligned box enclosing all Cα atoms.

Q: Where is each backbone atom in 3D?
A: Structure coordinates are given as an mmCIF _atom_site loop: one row per atom with element, residue name, chain id, sequence number, and x/y/z position in Å. Only the four main-chain atoms per residue are included here; side chains are omitted to keep the record compact.

Q: What is the amino-acid chain?
A: Primary structure: the covalent order of the twenty standard amino acids along the backbone. Two proteins with the same sequence will (almost always) fold to the same structure; two with 30% identity often share a fold but not the details.

Q: What if only a Cα trace is available?
A: Three-state secondary structure (P-SEA) collapses the eight DSSP classes into helix (a), strand (b), and coil (c). P-SEA assigns these from Cα geometry alone — distances and angles — without requiring backbone oxygens, so it works on any Cα trace.

Q: What family and function is it annotated with?
A: Database cross-references. InterPro integrates a dozen domain/family signature databases into unified entries with residue-range hits. GO terms attach function/process/location labels with evidence codes. CATH codes position the fold in a four-level structural taxonomy. Organism is the NCBI-taxonomy species name.

Q: How confident is the AlphaFold model at each residue?
A: pLDDT is the predicted lDDT-Cα score: AlphaFold's confidence that the local environment of each residue (all inter-atomic distances within 15 Å) is correctly placed. It is a per-residue number between 0 and 100, with higher meaning more reliable.

Q: How mobile is each atom in the crystal?
A: B-factor (Debye–Waller factor) reflects atomic displacement in the crystal lattice. It is an experimental observable (units Å²), not a prediction; low values mean the atom is pinned down, high values mean it moves or is heterogeneous across the crystal.

Q: Which residues are buried vs exposed?
A: SASA measures how much of the protein is reachable by solvent. It is computed by rolling a water-sized probe over the atomic surface and summing the exposed area (Å²). Per-residue SASA distinguishes core (buried, low SASA) from surface (exposed, high SASA) residues; total SASA is a whole-molecule size measure.

Q: What do the diagnostic plots show?
A: Plot images: a contact map (which residues are close in 3D, as an N×N binary image), a Ramachandran scatter (backbone torsion angles, revealing secondary-structure composition at a glance), and — for AlphaFold structures — a PAE heatmap (pairwise prediction confidence).

Q: What known structures does this most resemble?
A: The Foldseek neighbor list gives the closest experimentally determined structures in the PDB, ranked by structural alignment. TM-score near 1 means near-identical fold; near 0.3 means only rough topology match. This is how one finds what a novel AlphaFold prediction most resembles in the solved-structure universe.

Q: Are the domains correctly placed relative to each other?
A: Predicted aligned error is AlphaFold's pairwise confidence. Unlike pLDDT (per-residue), PAE is per-residue-pair and captures whether two parts of the structure are correctly placed relative to each other. Units are ångströms of expected positional error.

Q: What do the rendered images show?
A: Structure images are PyMOL renders from six orthogonal camera directions. Cartoon representation draws helices as coils and strands as arrows; sticks shows the backbone as bonds; surface shows the solvent-excluded envelope. Rainbow coloring maps sequence position to hue (blue→red, N→C); chain coloring assigns a distinct color per polypeptide.

Q: What are the backbone torsion angles?
A: φ (phi) and ψ (psi) are the two rotatable backbone dihedrals per residue: φ is the C(i-1)–N–Cα–C torsion, ψ is the N–Cα–C–N(i+1) torsion, both in degrees on (−180°, 180°]. α-helical residues cluster near (−60°, −45°); β-strand residues near (−120°, +130°). A Ramachandran plot is simply a scatter of (φ, ψ) for every residue.